Protein AF-A0A6C0B2X8-F1 (afdb_monomer_lite)

Foldseek 3Di:
DDDDDPVRVVVVVVVVVVVVVVVVVVVVVVVVVVVVVVVVVVVFVVVQVVCPDPVNVPDQWDADPPQRKIKGKDAAQRDFDDDPDDLVVQLVVLCVVVNNPRSVVVSVVCCVVVRVVRRGRGMGIDIGGDPPD

pLDDT: mean 91.75, std 9.44, range [36.69, 98.31]

Sequence (133 aa):
MAQPNHEDVTHLREEVMAYTAVDNRLRALNTEVYRLRDERSAVADRIIQIVRQPGFASISELSVSHDGSKIRIKKPQTWNACWSLSKSKLREYLQQHLGLQAGNMCFAYIDNTHSATLRKDTFDIERICGEQE

Organism: NCBI:txid1070528

Radius of gyration: 24.65 Å; chains: 1; bounding box: 50×53×60 Å

Structure (mmCIF, N/CA/C/O backbone):
data_AF-A0A6C0B2X8-F1
#
_entry.id   AF-A0A6C0B2X8-F1
#
loop_
_atom_site.group_PDB
_atom_site.id
_atom_site.type_symbol
_atom_site.label_atom_id
_atom_site.label_alt_id
_atom_site.label_comp_id
_atom_site.label_asym_id
_atom_site.label_entity_id
_atom_site.label_seq_id
_atom_site.pdbx_PDB_ins_code
_atom_site.Cartn_x
_atom_site.Cartn_y
_atom_site.Cartn_z
_atom_site.occupancy
_atom_site.B_iso_or_equiv
_atom_site.auth_seq_id
_atom_site.auth_comp_id
_atom_site.auth_asym_id
_atom_site.auth_atom_id
_atom_site.pdbx_PDB_model_num
ATOM 1 N N . MET A 1 1 ? 31.072 -16.300 -34.191 1.00 54.47 1 MET A N 1
ATOM 2 C CA . MET A 1 1 ? 30.159 -15.223 -33.753 1.00 54.47 1 MET A CA 1
ATOM 3 C C . MET A 1 1 ? 30.646 -13.943 -34.407 1.00 54.47 1 MET A C 1
ATOM 5 O O . MET A 1 1 ? 31.839 -13.681 -34.312 1.00 54.47 1 MET A O 1
ATOM 9 N N . ALA A 1 2 ? 29.797 -13.235 -35.153 1.00 69.62 2 ALA A N 1
ATOM 10 C CA . ALA A 1 2 ? 30.194 -11.981 -35.796 1.00 69.62 2 ALA A CA 1
ATOM 11 C C . ALA A 1 2 ? 30.458 -10.916 -34.720 1.00 69.62 2 ALA A C 1
ATOM 13 O O . ALA A 1 2 ? 29.693 -10.819 -33.762 1.00 69.62 2 ALA A O 1
ATOM 14 N N . GLN A 1 3 ? 31.558 -10.171 -34.845 1.00 75.44 3 GLN A N 1
ATOM 15 C CA . GLN A 1 3 ? 31.820 -9.030 -33.968 1.00 75.44 3 GLN A CA 1
ATOM 16 C C . GLN A 1 3 ? 30.886 -7.874 -34.362 1.00 75.44 3 GLN A C 1
ATOM 18 O O . GLN A 1 3 ? 30.693 -7.660 -35.561 1.00 75.44 3 GLN A O 1
ATOM 23 N N . PRO A 1 4 ? 30.298 -7.155 -33.388 1.00 79.38 4 PRO A N 1
ATOM 24 C CA . PRO A 1 4 ? 29.449 -6.004 -33.673 1.00 79.38 4 PRO A CA 1
ATOM 25 C C . PRO A 1 4 ? 30.255 -4.924 -34.397 1.00 79.38 4 PRO A C 1
ATOM 27 O O . PRO A 1 4 ? 31.442 -4.727 -34.110 1.00 79.38 4 PRO A O 1
ATOM 30 N N . ASN A 1 5 ? 29.623 -4.250 -35.356 1.00 88.06 5 ASN A N 1
ATOM 31 C CA . ASN A 1 5 ? 30.284 -3.192 -36.109 1.00 88.06 5 ASN A CA 1
ATOM 32 C C . ASN A 1 5 ? 30.426 -1.921 -35.231 1.00 88.06 5 ASN A C 1
ATOM 34 O O . ASN A 1 5 ? 29.865 -1.818 -34.139 1.00 88.06 5 ASN A O 1
ATOM 38 N N . HIS A 1 6 ? 31.216 -0.942 -35.680 1.00 87.44 6 HIS A N 1
ATOM 39 C CA . HIS A 1 6 ? 31.478 0.279 -34.903 1.00 87.44 6 HIS A CA 1
ATOM 40 C C . HIS A 1 6 ? 30.208 1.117 -34.639 1.00 87.44 6 HIS A C 1
ATOM 42 O O . HIS A 1 6 ? 30.100 1.785 -33.607 1.00 87.44 6 HIS A O 1
ATOM 48 N N . GLU A 1 7 ? 29.252 1.083 -35.563 1.00 88.81 7 GLU A N 1
ATOM 49 C CA . GLU A 1 7 ? 27.982 1.805 -35.475 1.00 88.81 7 GLU A CA 1
ATOM 50 C C . GLU A 1 7 ? 27.082 1.192 -34.393 1.00 88.81 7 GLU A C 1
ATOM 52 O O . GLU A 1 7 ? 26.619 1.914 -33.512 1.00 88.81 7 GLU A O 1
ATOM 57 N N . ASP A 1 8 ? 26.978 -0.141 -34.348 1.00 90.56 8 ASP A N 1
ATOM 58 C CA . ASP A 1 8 ? 26.255 -0.897 -33.318 1.00 90.56 8 ASP A CA 1
ATOM 59 C C . ASP A 1 8 ? 26.783 -0.569 -31.913 1.00 90.56 8 ASP A C 1
ATOM 61 O O . ASP A 1 8 ? 26.021 -0.368 -30.966 1.00 90.56 8 ASP A O 1
ATOM 65 N N . VAL A 1 9 ? 28.111 -0.484 -31.768 1.00 91.75 9 VAL A N 1
ATOM 66 C CA . VAL A 1 9 ? 28.760 -0.146 -30.492 1.00 91.75 9 VAL A CA 1
ATOM 67 C C . VAL A 1 9 ? 28.505 1.312 -30.104 1.00 91.75 9 VAL A C 1
ATOM 69 O O . VAL A 1 9 ? 28.402 1.619 -28.916 1.00 91.75 9 VAL A O 1
ATOM 72 N N . THR A 1 10 ? 28.405 2.216 -31.077 1.00 93.75 10 TH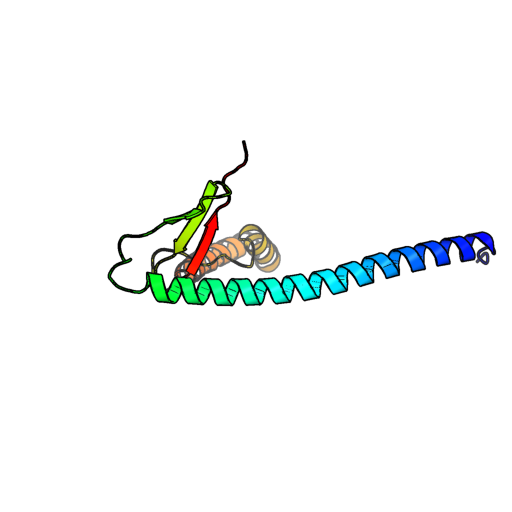R A N 1
ATOM 73 C CA . THR A 1 10 ? 28.107 3.633 -30.825 1.00 93.75 10 THR A CA 1
ATOM 74 C C . THR A 1 10 ? 26.661 3.807 -30.377 1.00 93.75 10 THR A C 1
ATOM 76 O O . THR A 1 10 ? 26.425 4.381 -29.316 1.00 93.75 10 THR A O 1
ATOM 79 N N . HIS A 1 11 ? 25.717 3.207 -31.100 1.00 94.69 11 HIS A N 1
ATOM 80 C CA . HIS A 1 11 ? 24.300 3.231 -30.751 1.00 94.69 11 HIS A CA 1
ATOM 81 C C . HIS A 1 11 ? 24.040 2.612 -29.368 1.00 94.69 11 HIS A C 1
ATOM 83 O O . HIS A 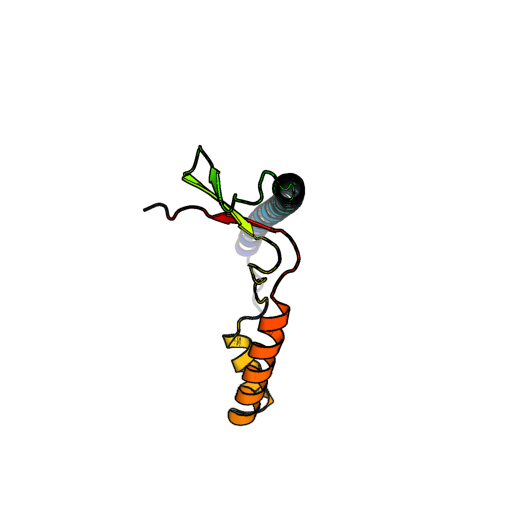1 11 ? 23.341 3.186 -28.536 1.00 94.69 11 HIS A O 1
ATOM 89 N N . LEU A 1 12 ? 24.688 1.482 -29.054 1.00 95.06 12 LEU A N 1
ATOM 90 C CA . LEU A 1 12 ? 24.596 0.879 -27.723 1.00 95.06 12 LEU A CA 1
ATOM 91 C C . LEU A 1 12 ? 25.078 1.831 -26.617 1.00 95.06 12 LEU A C 1
ATOM 93 O O . LEU A 1 12 ? 24.487 1.867 -25.540 1.00 95.06 12 LEU A O 1
ATOM 97 N N . ARG A 1 13 ? 26.147 2.601 -26.850 1.00 95.94 13 ARG A N 1
ATOM 98 C CA . ARG A 1 13 ? 26.646 3.570 -25.859 1.00 95.94 13 ARG A CA 1
ATOM 99 C C . ARG A 1 13 ? 25.646 4.696 -25.616 1.00 95.94 13 ARG A C 1
ATOM 101 O O . ARG A 1 13 ? 25.462 5.071 -24.461 1.00 95.94 13 ARG A O 1
ATOM 108 N N . GLU A 1 14 ? 25.002 5.201 -26.662 1.00 97.06 14 GLU A N 1
ATOM 109 C CA . GLU A 1 14 ? 23.968 6.237 -26.550 1.00 97.06 14 GLU A CA 1
ATOM 110 C C . GLU A 1 14 ? 22.775 5.743 -25.723 1.00 97.06 14 GLU A C 1
ATOM 112 O O . GLU A 1 14 ? 22.378 6.400 -24.757 1.00 97.06 14 GLU A O 1
ATOM 117 N N . GLU A 1 15 ? 22.283 4.535 -26.005 1.00 97.81 15 GLU A N 1
ATOM 118 C CA . GLU A 1 15 ? 21.195 3.911 -25.241 1.00 97.81 15 GLU A CA 1
ATOM 119 C C . GLU A 1 15 ? 21.587 3.634 -23.781 1.00 97.81 15 GLU A C 1
ATOM 121 O O . GLU A 1 15 ? 20.811 3.891 -22.859 1.00 97.81 15 GLU A O 1
ATOM 126 N N . VAL A 1 16 ? 22.820 3.184 -23.525 1.00 98.00 16 VAL A N 1
ATOM 127 C CA . VAL A 1 16 ? 23.334 3.008 -22.154 1.00 98.00 16 VAL A CA 1
ATOM 128 C C . VAL A 1 16 ? 23.393 4.345 -21.407 1.00 98.00 16 VAL A C 1
ATOM 130 O O . VAL A 1 16 ? 23.063 4.400 -20.217 1.00 98.00 16 VAL A O 1
ATOM 133 N N . MET A 1 17 ? 23.776 5.435 -22.078 1.00 97.75 17 MET A N 1
ATOM 134 C CA . MET A 1 17 ? 23.768 6.774 -21.482 1.00 97.75 17 MET A CA 1
ATOM 135 C C . MET A 1 17 ? 22.344 7.242 -21.167 1.00 97.75 17 MET A C 1
ATOM 137 O O . MET A 1 17 ? 22.098 7.719 -20.055 1.00 97.75 17 MET A O 1
ATOM 141 N N . ALA A 1 18 ? 21.401 7.059 -22.094 1.00 97.94 18 ALA A N 1
ATOM 142 C CA . ALA A 1 18 ? 19.994 7.398 -21.891 1.00 97.94 18 ALA A CA 1
ATOM 143 C C . ALA A 1 18 ? 19.380 6.597 -20.731 1.00 97.94 18 ALA A C 1
ATOM 145 O O . ALA A 1 18 ? 18.777 7.178 -19.823 1.00 97.94 18 ALA A O 1
ATOM 146 N N . TYR A 1 19 ? 19.614 5.282 -20.700 1.00 98.31 19 TYR A N 1
ATOM 147 C CA . TYR A 1 19 ? 19.198 4.402 -19.609 1.00 98.31 19 TYR A CA 1
ATOM 148 C C . TYR A 1 19 ? 19.743 4.886 -18.263 1.00 98.31 19 TYR A C 1
ATOM 150 O O . TYR A 1 19 ? 18.993 5.037 -17.298 1.00 98.31 19 TYR A O 1
ATOM 158 N N . THR A 1 20 ? 21.043 5.186 -18.200 1.00 98.25 20 THR A N 1
ATOM 159 C CA . THR A 1 20 ? 21.698 5.635 -16.964 1.00 98.25 20 THR A CA 1
ATOM 160 C C . THR A 1 20 ? 21.112 6.959 -16.471 1.00 98.25 20 THR A C 1
ATOM 162 O O . THR A 1 20 ? 20.905 7.138 -15.269 1.00 98.25 20 THR A O 1
ATOM 165 N N . ALA A 1 21 ? 20.795 7.887 -17.377 1.00 98.19 21 ALA A N 1
ATOM 166 C CA . ALA A 1 21 ? 20.155 9.149 -17.019 1.00 98.19 21 ALA A CA 1
ATOM 167 C C . ALA A 1 21 ? 18.753 8.937 -16.417 1.00 98.19 21 ALA A C 1
ATOM 169 O O . ALA A 1 21 ? 18.421 9.546 -15.394 1.00 98.19 21 ALA A O 1
ATOM 170 N N . VAL A 1 22 ? 17.948 8.048 -17.010 1.00 98.25 22 VAL A N 1
ATOM 171 C CA . VAL A 1 22 ? 16.617 7.694 -16.493 1.00 98.25 22 VAL A CA 1
ATOM 172 C C . VAL A 1 22 ? 16.718 6.996 -15.136 1.00 98.25 22 VAL A C 1
ATOM 174 O O . VAL A 1 22 ? 16.010 7.383 -14.206 1.00 98.25 22 VAL A O 1
ATOM 177 N N . ASP A 1 23 ? 17.621 6.026 -14.983 1.00 98.19 23 ASP A N 1
ATOM 178 C CA . ASP A 1 23 ? 17.816 5.298 -13.724 1.00 98.19 23 ASP A CA 1
ATOM 179 C C . ASP A 1 23 ? 18.254 6.236 -12.588 1.00 98.19 23 ASP A C 1
ATOM 181 O O . ASP A 1 23 ? 17.693 6.206 -11.492 1.00 98.19 23 ASP A O 1
ATOM 185 N N . ASN A 1 24 ? 19.175 7.164 -12.859 1.00 98.25 24 ASN A N 1
ATOM 186 C CA . ASN A 1 24 ? 19.576 8.179 -11.883 1.00 98.25 24 ASN A CA 1
ATOM 187 C C . ASN A 1 24 ? 18.400 9.071 -11.459 1.00 98.25 24 ASN A C 1
ATOM 189 O O . ASN A 1 24 ? 18.237 9.354 -10.268 1.00 98.25 24 ASN A O 1
ATOM 193 N N . ARG A 1 25 ? 17.544 9.479 -12.405 1.00 98.06 25 ARG A N 1
ATOM 194 C CA . ARG A 1 25 ? 16.333 10.254 -12.095 1.00 98.06 25 ARG A CA 1
ATOM 195 C C . ARG A 1 25 ? 15.352 9.448 -11.246 1.00 98.06 25 ARG A C 1
ATOM 197 O O . ARG A 1 25 ? 14.790 9.998 -10.301 1.00 98.06 25 ARG A O 1
ATOM 204 N N . LEU A 1 26 ? 15.169 8.160 -11.540 1.00 98.00 26 LEU A N 1
ATOM 205 C CA . LEU A 1 26 ? 14.334 7.268 -10.733 1.00 98.00 26 LEU A CA 1
ATOM 206 C C . LEU A 1 26 ? 14.876 7.123 -9.312 1.00 98.00 26 LEU A C 1
ATOM 208 O O . LEU A 1 26 ? 14.107 7.226 -8.360 1.00 98.00 26 LEU A O 1
ATOM 212 N N . ARG A 1 27 ? 16.190 6.945 -9.143 1.00 97.38 27 ARG A N 1
ATOM 213 C CA . ARG A 1 27 ? 16.818 6.879 -7.815 1.00 97.38 27 ARG A CA 1
ATOM 214 C C . ARG A 1 27 ? 16.596 8.163 -7.021 1.00 97.38 27 ARG A C 1
ATOM 216 O O . ARG A 1 27 ? 16.186 8.087 -5.867 1.00 97.38 27 ARG A O 1
ATOM 223 N N . ALA A 1 28 ? 16.800 9.325 -7.642 1.00 97.88 28 ALA A N 1
ATOM 224 C CA . ALA A 1 28 ? 16.569 10.616 -6.997 1.00 97.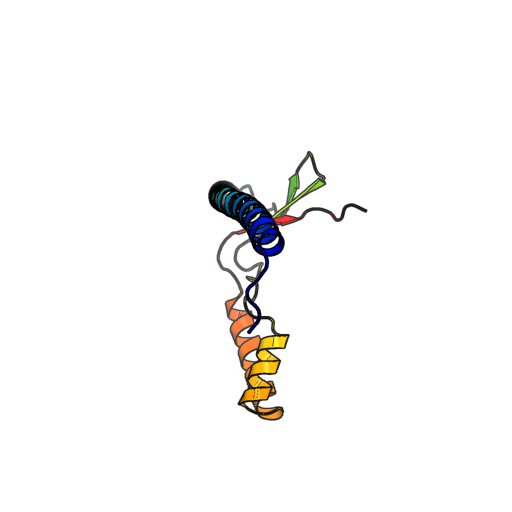88 28 ALA A CA 1
ATOM 225 C C . ALA A 1 28 ? 15.098 10.804 -6.588 1.00 97.88 28 ALA A C 1
ATOM 227 O O . ALA A 1 28 ? 14.815 11.172 -5.448 1.00 97.88 28 ALA A O 1
ATOM 228 N N . LEU A 1 29 ? 14.157 10.489 -7.486 1.00 98.06 29 LEU A N 1
ATOM 229 C CA . LEU A 1 29 ? 12.724 10.543 -7.190 1.00 98.06 29 LEU A CA 1
ATOM 230 C C . LEU A 1 29 ? 12.332 9.569 -6.080 1.00 98.06 29 LEU A C 1
ATOM 232 O O . LEU A 1 29 ? 11.537 9.927 -5.221 1.00 98.06 29 LEU A O 1
ATOM 236 N N . ASN A 1 30 ? 12.896 8.363 -6.057 1.00 97.25 30 ASN A N 1
ATOM 237 C CA . ASN A 1 30 ? 12.620 7.394 -5.001 1.00 97.25 30 ASN A CA 1
ATOM 238 C C . ASN A 1 30 ? 13.073 7.910 -3.635 1.00 97.25 30 ASN A C 1
ATOM 240 O O . ASN A 1 30 ? 12.307 7.807 -2.679 1.00 97.25 30 ASN A O 1
ATOM 244 N N . THR A 1 31 ? 14.263 8.510 -3.541 1.00 97.44 31 THR A N 1
ATOM 245 C CA . THR A 1 31 ? 14.725 9.168 -2.309 1.00 97.44 31 THR A CA 1
ATOM 246 C C . THR A 1 31 ? 13.723 10.220 -1.840 1.00 97.44 31 THR A C 1
ATOM 248 O O . THR A 1 31 ? 13.333 10.223 -0.673 1.00 97.44 31 THR A O 1
ATOM 251 N N . GLU A 1 32 ? 13.244 11.064 -2.755 1.00 97.75 32 GLU A N 1
ATOM 252 C CA . GLU A 1 32 ? 12.253 12.090 -2.429 1.00 97.75 32 GLU A CA 1
ATOM 253 C C . GLU A 1 32 ? 10.900 11.490 -2.018 1.00 97.75 32 GLU A C 1
ATOM 255 O O . GLU A 1 32 ? 10.285 11.935 -1.054 1.00 97.75 32 GLU A O 1
ATOM 260 N N . VAL A 1 33 ? 10.453 10.422 -2.680 1.00 97.69 33 VAL A N 1
ATOM 261 C CA . VAL A 1 33 ? 9.234 9.693 -2.308 1.00 97.69 33 VAL A CA 1
ATOM 262 C C . VAL A 1 33 ? 9.342 9.121 -0.895 1.00 97.69 33 VAL A C 1
ATOM 264 O O . VAL A 1 33 ? 8.366 9.188 -0.150 1.00 97.69 33 VAL A O 1
ATOM 267 N N . TYR A 1 34 ? 10.492 8.566 -0.500 1.00 95.25 34 TYR A N 1
ATOM 268 C CA . TYR A 1 34 ? 10.690 8.082 0.870 1.00 95.25 34 TYR A CA 1
ATOM 269 C C . TYR A 1 34 ? 10.652 9.226 1.883 1.00 95.25 34 TYR A C 1
ATOM 271 O O . TYR A 1 34 ? 9.909 9.137 2.858 1.00 95.25 34 TYR A O 1
ATOM 279 N N . ARG A 1 35 ? 11.330 10.341 1.594 1.00 97.75 35 ARG A N 1
ATOM 280 C CA . ARG A 1 35 ? 11.276 11.552 2.423 1.00 97.75 35 ARG A CA 1
ATOM 281 C C . ARG A 1 35 ? 9.835 12.044 2.615 1.00 97.75 35 ARG A C 1
ATOM 283 O O . ARG A 1 35 ? 9.393 12.261 3.740 1.00 97.75 35 ARG A O 1
ATOM 290 N N . LEU A 1 36 ? 9.067 12.146 1.529 1.00 97.75 36 LEU A N 1
ATOM 291 C CA . LEU A 1 36 ? 7.659 12.555 1.560 1.00 97.75 36 LEU A CA 1
ATOM 292 C C . LEU A 1 36 ? 6.761 11.543 2.288 1.00 97.75 36 LEU A C 1
ATOM 294 O O . LEU A 1 36 ? 5.777 11.934 2.917 1.00 97.75 36 LEU A O 1
ATOM 298 N N . ARG A 1 37 ? 7.068 10.240 2.223 1.00 96.62 37 ARG A N 1
ATOM 299 C CA . ARG A 1 37 ? 6.349 9.208 2.991 1.00 96.62 37 ARG A CA 1
ATOM 300 C C . ARG A 1 37 ? 6.542 9.402 4.491 1.00 96.62 37 ARG A C 1
ATOM 302 O O . ARG A 1 37 ? 5.548 9.312 5.215 1.00 96.62 37 ARG A O 1
ATOM 309 N N . ASP A 1 38 ? 7.757 9.715 4.925 1.00 97.00 38 ASP A N 1
ATOM 310 C CA . ASP A 1 38 ? 8.067 9.980 6.332 1.00 97.00 38 ASP A CA 1
ATOM 311 C C . ASP A 1 38 ? 7.382 11.263 6.813 1.00 97.00 38 ASP A C 1
ATOM 313 O O . ASP A 1 38 ? 6.708 11.260 7.844 1.00 97.00 38 ASP A O 1
ATOM 317 N N . GLU A 1 39 ? 7.452 12.341 6.025 1.00 97.44 39 GLU A N 1
ATOM 318 C CA . GLU A 1 39 ? 6.740 13.589 6.328 1.00 97.44 39 GLU A CA 1
ATOM 319 C C . GLU A 1 39 ? 5.232 13.374 6.442 1.00 97.44 39 GLU A C 1
ATOM 321 O O . GLU A 1 39 ? 4.601 13.828 7.402 1.00 97.44 39 GLU A O 1
ATOM 326 N N . ARG A 1 40 ? 4.646 12.637 5.492 1.00 96.44 40 ARG A N 1
ATOM 327 C CA . ARG A 1 40 ? 3.228 12.275 5.518 1.00 96.44 40 ARG A CA 1
ATOM 328 C C . ARG A 1 40 ? 2.885 11.465 6.768 1.00 96.44 40 ARG A C 1
ATOM 330 O O . ARG A 1 40 ? 1.851 11.735 7.373 1.00 96.44 40 ARG A O 1
ATOM 337 N N . SER A 1 41 ? 3.730 10.509 7.165 1.00 95.06 41 SER A N 1
ATOM 338 C CA . SER A 1 41 ? 3.534 9.723 8.391 1.00 95.06 41 SER A CA 1
ATOM 339 C C . SER A 1 41 ? 3.555 10.617 9.629 1.00 95.06 41 SER A C 1
ATOM 341 O O . SER A 1 41 ? 2.635 10.570 10.440 1.00 95.06 41 SER A O 1
ATOM 343 N N . ALA A 1 42 ? 4.533 11.518 9.730 1.00 96.31 42 ALA A N 1
ATOM 344 C CA . ALA A 1 42 ? 4.634 12.446 10.851 1.00 96.31 42 ALA A CA 1
ATOM 345 C C . ALA A 1 42 ? 3.428 13.402 10.932 1.00 96.31 42 ALA A C 1
ATOM 347 O O . ALA A 1 42 ? 2.975 13.747 12.024 1.00 96.31 42 ALA A O 1
ATOM 348 N N . VAL A 1 43 ? 2.897 13.859 9.790 1.00 96.56 43 VAL A N 1
ATOM 349 C CA . VAL A 1 43 ? 1.653 14.651 9.742 1.00 96.56 43 VAL A CA 1
ATOM 350 C C . VAL A 1 43 ? 0.461 13.812 10.206 1.00 96.56 43 VAL A C 1
ATOM 352 O O . VAL A 1 43 ? -0.343 14.299 11.003 1.00 96.56 43 VAL A O 1
ATOM 355 N N . ALA A 1 44 ? 0.356 12.564 9.744 1.00 95.44 44 ALA A N 1
ATOM 356 C CA . ALA A 1 44 ? -0.710 11.652 10.143 1.00 95.44 44 ALA A CA 1
ATOM 357 C C . ALA A 1 44 ? -0.711 11.403 11.657 1.00 95.44 44 ALA A C 1
ATOM 359 O O . ALA A 1 44 ? -1.764 11.511 12.284 1.00 95.44 44 ALA A O 1
ATOM 360 N N . ASP A 1 45 ? 0.459 11.197 12.264 1.00 96.06 45 ASP A N 1
ATOM 361 C CA . ASP A 1 45 ? 0.596 11.031 13.713 1.00 96.06 45 ASP A CA 1
ATOM 362 C C . ASP A 1 45 ? 0.089 12.255 14.482 1.00 96.06 45 ASP A C 1
ATOM 364 O O . ASP A 1 45 ? -0.639 12.118 15.467 1.00 96.06 45 ASP A O 1
ATOM 368 N N . ARG A 1 46 ? 0.404 13.470 14.011 1.00 96.81 46 ARG A N 1
ATOM 369 C CA . ARG A 1 46 ? -0.106 14.708 14.627 1.00 96.81 46 ARG A CA 1
ATOM 370 C C . ARG A 1 46 ? -1.628 14.804 14.548 1.00 96.81 46 ARG A C 1
ATOM 372 O O . ARG A 1 46 ? -2.258 15.167 15.539 1.00 96.81 46 ARG A O 1
ATOM 379 N N . ILE A 1 47 ? -2.226 14.448 13.410 1.00 95.25 47 ILE A N 1
ATOM 380 C CA . ILE A 1 47 ? -3.689 14.402 13.258 1.00 95.25 47 ILE A CA 1
ATOM 381 C C . ILE A 1 47 ? -4.283 13.371 14.222 1.00 95.25 47 ILE A C 1
ATOM 383 O O . ILE A 1 47 ? -5.239 13.679 14.933 1.00 95.25 47 ILE A O 1
ATOM 387 N N . ILE A 1 48 ? -3.689 12.176 14.300 1.00 94.75 48 ILE A N 1
ATOM 388 C CA . ILE A 1 48 ? -4.118 11.100 15.200 1.00 94.75 48 ILE A CA 1
ATOM 389 C C . ILE A 1 48 ? -4.115 11.565 16.664 1.00 94.75 48 ILE A C 1
ATOM 391 O O . ILE A 1 48 ? -5.069 11.288 17.390 1.00 94.75 48 ILE A O 1
ATOM 395 N N . GLN A 1 49 ? -3.092 12.305 17.103 1.00 95.25 49 GLN A N 1
ATOM 396 C CA . GLN A 1 49 ? -3.043 12.846 18.469 1.00 95.25 49 GLN A CA 1
ATOM 397 C C . GLN A 1 49 ? -4.190 13.819 18.770 1.00 95.25 49 GLN A C 1
ATOM 399 O O . GLN A 1 49 ? -4.714 13.824 19.883 1.00 95.25 49 GLN A O 1
ATOM 404 N N . ILE A 1 50 ? -4.615 14.611 17.784 1.00 95.25 50 ILE A N 1
ATOM 405 C CA . ILE A 1 50 ? -5.742 15.539 17.934 1.00 95.25 50 ILE A CA 1
ATOM 406 C C . ILE A 1 50 ? -7.059 14.762 18.017 1.00 95.25 50 ILE A C 1
ATOM 408 O O . ILE A 1 50 ? -7.813 14.927 18.974 1.00 95.25 50 ILE A O 1
ATOM 412 N N . VAL A 1 51 ? -7.328 13.866 17.061 1.00 94.50 51 VAL A N 1
ATOM 413 C CA . VAL A 1 51 ? -8.628 13.167 16.961 1.00 94.50 51 VAL A CA 1
ATOM 414 C C . VAL A 1 51 ? -8.868 12.143 18.076 1.00 94.50 51 VAL A C 1
ATOM 416 O O . VAL A 1 51 ? -9.994 11.686 18.259 1.00 94.50 51 VAL A O 1
ATOM 419 N N . ARG A 1 52 ? -7.829 11.794 18.846 1.00 93.19 52 ARG A N 1
ATOM 420 C CA . ARG A 1 52 ? -7.942 10.998 20.079 1.00 93.19 52 ARG A CA 1
ATOM 421 C C . ARG A 1 52 ? -8.626 11.745 21.220 1.00 93.19 52 ARG A C 1
ATOM 423 O O . ARG A 1 52 ? -9.115 11.100 22.146 1.00 93.19 52 ARG A O 1
ATOM 430 N N . GLN A 1 53 ? -8.631 13.077 21.201 1.00 94.62 53 GLN A N 1
ATOM 431 C CA . GLN A 1 53 ? -9.229 13.848 22.286 1.00 94.62 53 GLN A CA 1
ATOM 432 C C . GLN A 1 53 ? -10.759 13.658 22.289 1.00 94.62 53 GLN A C 1
ATOM 434 O O . GLN A 1 53 ? -11.370 13.634 21.216 1.00 94.62 53 GLN A O 1
ATOM 439 N N . PRO A 1 54 ? -11.413 13.585 23.466 1.00 92.50 54 PRO A N 1
ATOM 440 C CA . PRO A 1 54 ? -12.851 13.309 23.562 1.00 92.50 54 PRO A CA 1
ATOM 441 C C . PRO A 1 54 ? -13.739 14.272 22.764 1.00 92.50 54 PRO A C 1
ATOM 443 O O . PRO A 1 54 ? -14.777 13.865 22.247 1.00 92.50 54 PRO A O 1
ATOM 446 N N . GLY A 1 55 ? -13.314 15.531 22.604 1.00 94.00 55 GLY A N 1
ATOM 447 C CA . GLY A 1 55 ? -14.043 16.539 21.827 1.00 94.00 55 GLY A CA 1
ATOM 448 C C . GLY A 1 55 ? -14.193 16.208 20.337 1.00 94.00 55 GLY A C 1
ATOM 449 O O . GLY A 1 55 ? -15.106 16.716 19.695 1.00 94.00 55 GLY A O 1
ATOM 450 N N . PHE A 1 56 ? -13.354 15.322 19.794 1.00 93.31 56 PHE A N 1
ATOM 451 C CA . PHE A 1 56 ? -13.411 14.888 18.396 1.00 93.31 56 PHE A CA 1
ATOM 452 C C . PHE A 1 56 ? -14.027 13.491 18.227 1.00 93.31 56 PHE A C 1
ATOM 454 O O . PHE A 1 56 ? -14.036 12.949 17.122 1.00 93.31 56 PHE A O 1
ATOM 461 N N . ALA A 1 57 ? -14.587 12.902 19.293 1.00 89.62 57 ALA A N 1
ATOM 462 C CA . ALA A 1 57 ? -15.109 11.536 19.277 1.00 89.62 57 ALA A CA 1
ATOM 463 C C . ALA A 1 57 ? -16.237 11.311 18.255 1.00 89.62 57 ALA A C 1
ATOM 465 O O . ALA A 1 57 ? -16.399 10.191 17.769 1.00 89.62 57 ALA A O 1
ATOM 466 N N . SER A 1 58 ? -17.000 12.346 17.894 1.00 92.00 58 SER A N 1
ATOM 467 C CA . SER A 1 58 ? -18.063 12.271 16.882 1.00 92.00 58 SER A CA 1
ATOM 468 C C . SER A 1 58 ? -17.554 12.396 15.443 1.00 92.00 58 SER A C 1
ATOM 470 O O . SER A 1 58 ? -18.253 11.980 14.521 1.00 92.00 58 SER A O 1
ATOM 472 N N . ILE A 1 59 ? -16.335 12.896 15.223 1.00 92.62 59 ILE A N 1
ATOM 473 C CA . ILE A 1 59 ? -15.801 13.108 13.874 1.00 92.62 59 ILE A CA 1
ATOM 474 C C . ILE A 1 59 ? -15.351 11.770 13.280 1.00 92.62 59 ILE A C 1
ATOM 476 O O . ILE A 1 59 ? -14.672 10.971 13.930 1.00 92.62 59 ILE A O 1
ATOM 480 N N . SER A 1 60 ? -15.7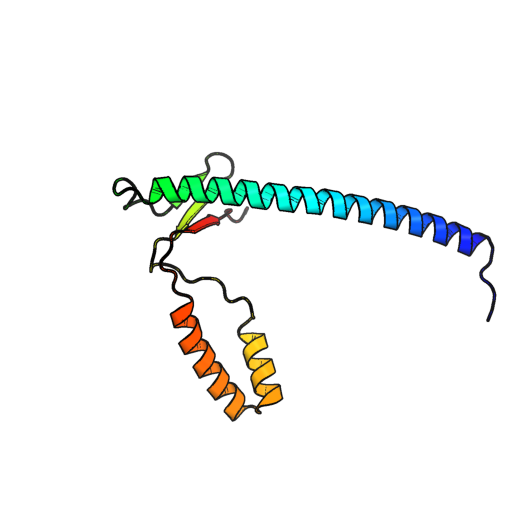59 11.508 12.042 1.00 91.38 60 SER A N 1
ATOM 481 C CA . SER A 1 60 ? -15.367 10.332 11.253 1.00 91.38 60 SER A CA 1
ATOM 482 C C . SER A 1 60 ? -14.673 10.708 9.945 1.00 91.38 60 SER A C 1
ATOM 484 O O . SER A 1 60 ? -13.841 9.942 9.463 1.00 91.38 60 SER A O 1
ATOM 486 N N . GLU A 1 61 ? -14.976 11.880 9.385 1.00 93.69 61 GLU A N 1
ATOM 487 C CA . GLU A 1 61 ? -14.403 12.378 8.135 1.00 93.69 61 GLU A CA 1
ATOM 488 C C . GLU A 1 61 ? -14.173 13.894 8.210 1.00 93.69 61 GLU A C 1
ATOM 490 O O . GLU A 1 61 ? -14.921 14.616 8.870 1.00 93.69 61 GLU A O 1
ATOM 495 N N . LEU A 1 62 ? -13.139 14.372 7.518 1.00 92.50 62 LEU A N 1
ATOM 496 C CA . LEU A 1 62 ? -12.812 15.789 7.359 1.00 92.50 62 LEU A CA 1
ATOM 497 C C . LEU A 1 62 ? -12.646 16.100 5.871 1.00 92.50 62 LEU A C 1
ATOM 499 O O . LEU A 1 62 ? -11.823 15.477 5.202 1.00 92.50 62 LEU A O 1
ATOM 503 N N . SER A 1 63 ? -13.409 17.056 5.346 1.00 89.94 63 SER A N 1
ATOM 504 C CA . SER A 1 63 ? -13.277 17.485 3.950 1.00 89.94 63 SER A CA 1
ATOM 505 C C . SER A 1 63 ? -12.015 18.319 3.743 1.00 89.94 63 SER A C 1
ATOM 507 O O . SER A 1 63 ? -11.687 19.188 4.552 1.00 89.94 63 SER A O 1
ATOM 509 N N . VAL A 1 64 ? -11.333 18.086 2.627 1.00 88.62 64 VAL A N 1
ATOM 510 C CA . VAL A 1 64 ? -10.206 18.887 2.159 1.00 88.62 64 VAL A CA 1
ATOM 511 C C . VAL A 1 64 ? -10.750 19.935 1.194 1.00 88.62 64 VAL A C 1
ATOM 513 O O . VAL A 1 64 ? -11.336 19.619 0.162 1.00 88.62 64 VAL A O 1
ATOM 516 N N . SER A 1 65 ? -10.592 21.207 1.554 1.00 80.81 65 SER A N 1
ATOM 517 C CA . SER A 1 65 ? -11.286 22.323 0.899 1.00 80.81 65 SER A CA 1
ATOM 518 C C . SER A 1 65 ? -10.904 22.555 -0.564 1.00 80.81 65 SER A C 1
ATOM 520 O O . SER A 1 65 ? -11.699 23.124 -1.302 1.00 80.81 65 SER A O 1
ATOM 522 N N . HIS A 1 66 ? -9.700 22.161 -0.980 1.00 83.62 66 HIS A N 1
ATOM 523 C CA . HIS A 1 66 ? -9.129 22.576 -2.264 1.00 83.62 66 HIS A CA 1
ATOM 524 C C . HIS A 1 66 ? -9.245 21.540 -3.386 1.00 83.62 66 HIS A C 1
ATOM 526 O O . HIS A 1 66 ? -9.086 21.908 -4.544 1.00 83.62 66 HIS A O 1
ATOM 532 N N . ASP A 1 67 ? -9.497 20.268 -3.078 1.00 85.06 67 ASP A N 1
ATOM 533 C CA . ASP A 1 67 ? -9.519 19.202 -4.091 1.00 85.06 67 ASP A CA 1
ATOM 534 C C . ASP A 1 67 ? -10.702 18.236 -3.954 1.00 85.06 67 ASP A C 1
ATOM 536 O O . ASP A 1 67 ? -10.736 17.201 -4.615 1.00 85.06 67 ASP A O 1
ATOM 540 N N . GLY A 1 68 ? -11.657 18.539 -3.070 1.00 82.44 68 GLY A N 1
ATOM 541 C CA . GLY A 1 68 ? -12.833 17.699 -2.839 1.00 82.44 68 GLY A CA 1
ATOM 542 C C . GLY A 1 68 ? -12.530 16.347 -2.184 1.00 82.44 68 GLY A C 1
ATOM 543 O O . GLY A 1 68 ? -13.452 15.560 -1.967 1.00 82.44 68 GLY A O 1
ATOM 544 N N . SER A 1 69 ? -11.269 16.061 -1.838 1.00 91.19 69 SER A N 1
ATOM 545 C CA . SER A 1 69 ? -10.906 14.839 -1.124 1.00 91.19 69 SER A CA 1
ATOM 546 C C . SER A 1 69 ? -11.352 14.896 0.338 1.00 91.19 69 SER A C 1
ATOM 548 O O . SER A 1 69 ? -11.702 15.947 0.881 1.00 91.19 69 SER A O 1
ATOM 550 N N . LYS A 1 70 ? -11.354 13.743 1.003 1.00 94.19 70 LYS A N 1
ATOM 551 C CA . LYS A 1 70 ? -11.676 13.628 2.427 1.00 94.19 70 LYS A CA 1
ATOM 552 C C . LYS A 1 70 ? -10.584 12.879 3.167 1.00 94.19 70 LYS A C 1
ATOM 554 O O . LYS A 1 70 ? -9.982 11.958 2.625 1.00 94.19 70 LYS A O 1
ATOM 559 N N . ILE A 1 71 ? -10.369 13.229 4.427 1.00 94.25 71 ILE A N 1
ATOM 560 C CA . ILE A 1 71 ? -9.592 12.433 5.374 1.00 94.25 71 ILE A CA 1
ATOM 561 C C . ILE A 1 71 ? -10.570 11.642 6.231 1.00 94.25 71 ILE A C 1
ATOM 563 O O . ILE A 1 71 ? -11.311 12.216 7.027 1.00 94.25 71 ILE A O 1
ATOM 567 N N . ARG A 1 72 ? -10.572 10.321 6.072 1.00 94.88 72 ARG A N 1
ATOM 568 C CA . ARG A 1 72 ? -11.325 9.396 6.916 1.00 94.88 72 ARG A CA 1
ATOM 569 C C . ARG A 1 72 ? -10.508 9.038 8.151 1.00 94.88 72 ARG A C 1
ATOM 571 O O . ARG A 1 72 ? -9.346 8.657 8.039 1.00 94.88 72 ARG A O 1
ATOM 578 N N . ILE A 1 73 ? -11.140 9.116 9.317 1.00 95.25 73 ILE A N 1
ATOM 579 C CA . ILE A 1 73 ? -10.571 8.727 10.608 1.00 95.25 73 ILE A CA 1
ATOM 580 C C . ILE A 1 73 ? -10.977 7.283 10.901 1.00 95.25 73 ILE A C 1
ATOM 582 O O . ILE A 1 73 ? -12.156 6.965 11.066 1.00 95.25 73 ILE A O 1
ATOM 586 N N . LYS A 1 74 ? -9.986 6.403 11.000 1.00 94.25 74 LYS A N 1
ATOM 587 C CA . LYS A 1 74 ? -10.146 4.987 11.319 1.00 94.25 74 LYS A CA 1
ATOM 588 C C . LYS A 1 74 ? -9.963 4.799 12.829 1.00 94.25 74 LYS A C 1
ATOM 590 O O . LYS A 1 74 ? -8.847 4.839 13.339 1.00 94.25 74 LYS A O 1
ATOM 595 N N . LYS A 1 75 ? -11.066 4.647 13.568 1.00 93.12 75 LYS A N 1
ATOM 596 C CA . LYS A 1 75 ? -11.061 4.534 15.042 1.00 93.12 75 LYS A CA 1
ATOM 597 C C . LYS A 1 75 ? -10.726 3.112 15.502 1.00 93.12 75 LYS A C 1
ATOM 599 O O . LYS A 1 75 ? -11.110 2.170 14.805 1.00 93.12 75 LYS A O 1
ATOM 604 N N . PRO A 1 76 ? -10.130 2.917 16.688 1.00 92.94 76 PRO A N 1
ATOM 605 C CA . PRO A 1 76 ? -9.924 1.593 17.263 1.00 92.94 76 PRO A CA 1
ATOM 606 C C . PRO A 1 76 ? -11.171 0.718 17.164 1.00 92.94 76 PRO A C 1
ATOM 608 O O . PRO A 1 76 ? -12.287 1.179 17.391 1.00 92.94 76 PRO A O 1
ATOM 611 N N . GLN A 1 77 ? -10.976 -0.543 16.803 1.00 91.12 77 GLN A N 1
ATOM 612 C CA . GLN A 1 77 ? -12.010 -1.566 16.659 1.00 91.12 77 GLN A CA 1
ATOM 613 C C . GLN A 1 77 ? -13.043 -1.316 15.541 1.00 91.12 77 GLN A C 1
ATOM 615 O O . GLN A 1 77 ? -13.959 -2.117 15.368 1.00 91.12 77 GLN A O 1
ATOM 620 N N . THR A 1 78 ? -12.889 -0.272 14.716 1.00 89.69 78 THR A N 1
ATOM 621 C CA . THR A 1 78 ? -13.840 0.030 13.621 1.00 89.69 78 THR A CA 1
ATOM 622 C C . THR A 1 78 ? -13.336 -0.344 12.230 1.00 89.69 78 THR A C 1
ATOM 624 O O . THR A 1 78 ? -14.128 -0.447 11.297 1.00 89.69 78 THR A O 1
ATOM 627 N N . TRP A 1 79 ? -12.044 -0.644 12.079 1.00 90.81 79 TRP A N 1
ATOM 628 C CA . TRP A 1 79 ? -11.428 -0.953 10.786 1.00 90.81 79 TRP A CA 1
ATOM 629 C C . TRP A 1 79 ? -10.496 -2.161 10.866 1.00 90.81 79 TRP A C 1
ATOM 631 O O . TRP A 1 79 ? -10.039 -2.548 11.944 1.00 90.81 79 TRP A O 1
ATOM 641 N N . ASN A 1 80 ? -10.235 -2.747 9.701 1.00 89.25 80 ASN A N 1
ATOM 642 C CA . ASN A 1 80 ? -9.300 -3.846 9.527 1.00 89.25 80 ASN A CA 1
ATOM 643 C C . ASN A 1 80 ? -8.117 -3.365 8.689 1.00 89.25 80 ASN A C 1
ATOM 645 O O . ASN A 1 80 ? -8.311 -2.635 7.715 1.00 89.25 80 ASN A O 1
ATOM 649 N N . ALA A 1 81 ? -6.907 -3.791 9.036 1.00 87.25 81 ALA A N 1
ATOM 650 C CA . ALA A 1 81 ? -5.763 -3.587 8.160 1.00 87.25 81 ALA A CA 1
ATOM 651 C C . ALA A 1 81 ? -5.913 -4.365 6.849 1.00 87.25 81 ALA A C 1
ATOM 653 O O . ALA A 1 81 ? -6.605 -5.383 6.772 1.00 87.25 81 ALA A O 1
ATOM 654 N N . CYS A 1 82 ? -5.227 -3.877 5.820 1.00 84.81 82 CYS A N 1
ATOM 655 C CA . CYS A 1 82 ? -5.174 -4.545 4.532 1.00 84.81 82 CYS A CA 1
ATOM 656 C C . CYS A 1 82 ? -4.412 -5.869 4.636 1.00 84.81 82 CYS A C 1
ATOM 658 O O . CYS A 1 82 ? -3.390 -5.977 5.315 1.00 84.81 82 CYS A O 1
ATOM 660 N N . TRP A 1 83 ? -4.898 -6.862 3.901 1.00 86.12 83 TRP A N 1
ATOM 661 C CA . TRP A 1 83 ? -4.229 -8.143 3.740 1.00 86.12 83 TRP A CA 1
ATOM 662 C C . TRP A 1 83 ? -3.094 -7.995 2.711 1.00 86.12 83 TRP A C 1
ATOM 664 O O . TRP A 1 83 ? -3.342 -7.596 1.576 1.00 86.12 83 TRP A O 1
ATOM 674 N N . SER A 1 84 ? -1.851 -8.310 3.094 1.00 84.69 84 SER A N 1
ATOM 675 C CA . SER A 1 84 ? -0.664 -8.184 2.225 1.00 84.69 84 SER A CA 1
ATOM 676 C C . SER A 1 84 ? -0.634 -9.178 1.052 1.00 84.69 84 SER A C 1
ATOM 678 O O . SER A 1 84 ? -0.276 -8.816 -0.065 1.00 84.69 84 SER A O 1
ATOM 680 N N . LEU A 1 85 ? -1.017 -10.433 1.291 1.00 89.06 85 LEU A N 1
ATOM 681 C CA . LEU A 1 85 ? -1.223 -11.463 0.272 1.00 89.06 85 LEU A CA 1
ATOM 682 C C . LEU A 1 85 ? -2.668 -11.451 -0.244 1.00 89.06 85 LEU A C 1
ATOM 684 O O . LEU A 1 85 ? -3.613 -11.500 0.536 1.00 89.06 85 LEU A O 1
ATOM 688 N N . SER A 1 86 ? -2.881 -11.460 -1.561 1.00 90.56 86 SER A N 1
ATOM 689 C CA . SER A 1 86 ? -4.252 -11.575 -2.063 1.00 90.56 86 SER A CA 1
ATOM 690 C C . SER A 1 86 ? -4.870 -12.915 -1.645 1.00 90.56 86 SER A C 1
ATOM 692 O O . SER A 1 86 ? -4.244 -13.974 -1.750 1.00 90.56 86 SER A O 1
ATOM 694 N N . LYS A 1 87 ? -6.137 -12.888 -1.213 1.00 92.56 87 LYS A N 1
ATOM 695 C CA . LYS A 1 87 ? -6.877 -14.107 -0.845 1.00 92.56 87 LYS A CA 1
ATOM 696 C C . LYS A 1 87 ? -6.916 -15.124 -1.994 1.00 92.56 87 LYS A C 1
ATOM 698 O O . LYS A 1 87 ? -6.863 -16.326 -1.753 1.00 92.56 87 LYS A O 1
ATOM 703 N N . SER A 1 88 ? -6.964 -14.642 -3.240 1.00 93.88 88 SER A N 1
ATOM 704 C CA . SER A 1 88 ? -6.905 -15.481 -4.441 1.00 93.88 88 SER A CA 1
ATOM 705 C C . SER A 1 88 ? -5.582 -16.238 -4.560 1.00 93.88 88 SER A C 1
ATOM 707 O O . SER A 1 88 ? -5.611 -17.453 -4.727 1.00 93.88 88 SER A O 1
ATOM 709 N N . LYS A 1 89 ? -4.440 -15.555 -4.395 1.00 95.44 89 LYS A N 1
ATOM 710 C CA . LYS A 1 89 ? -3.115 -16.189 -4.457 1.00 95.44 89 LYS A CA 1
ATOM 711 C C . LYS A 1 89 ? -2.889 -17.144 -3.297 1.00 95.44 89 LYS A C 1
ATOM 713 O O . LYS A 1 89 ? -2.346 -18.221 -3.500 1.00 95.44 89 LYS A O 1
ATOM 718 N N . LEU A 1 90 ? -3.338 -16.788 -2.091 1.00 96.00 90 LEU A N 1
ATOM 719 C CA . LEU A 1 90 ? -3.262 -17.701 -0.951 1.00 96.00 90 LEU A CA 1
ATOM 720 C C . LEU A 1 90 ? -4.005 -19.009 -1.244 1.00 96.00 90 LEU A C 1
ATOM 722 O O . LEU A 1 90 ? -3.459 -20.087 -1.029 1.00 96.00 90 LEU A O 1
ATOM 726 N N . ARG A 1 91 ? -5.238 -18.916 -1.755 1.00 96.44 91 ARG A N 1
ATOM 727 C CA . ARG A 1 91 ? -6.025 -20.095 -2.128 1.00 96.44 91 ARG A CA 1
ATOM 728 C C . ARG A 1 91 ? -5.311 -20.929 -3.187 1.00 96.44 91 ARG A C 1
ATOM 730 O O . ARG A 1 91 ? -5.230 -22.141 -3.030 1.00 96.44 91 ARG A O 1
ATOM 737 N N . GLU A 1 92 ? -4.786 -20.284 -4.223 1.00 97.38 92 GLU A N 1
ATOM 738 C CA . GLU A 1 92 ? -4.037 -20.945 -5.292 1.00 97.38 92 GLU A CA 1
ATOM 739 C C . GLU A 1 92 ? -2.833 -21.724 -4.741 1.00 97.38 92 GLU A C 1
ATOM 741 O O . GLU A 1 92 ? -2.720 -22.923 -4.987 1.00 97.38 92 GLU A O 1
ATOM 746 N N . TYR A 1 93 ? -1.983 -21.091 -3.928 1.00 97.81 93 TYR A N 1
ATOM 747 C CA . TYR A 1 93 ? -0.802 -21.742 -3.351 1.00 97.81 93 TYR A CA 1
ATOM 748 C C . TYR A 1 93 ? -1.170 -22.928 -2.454 1.00 97.81 93 TYR A C 1
ATOM 750 O O . TYR A 1 93 ? -0.529 -23.978 -2.507 1.00 97.81 93 TYR A O 1
ATOM 758 N N . LEU A 1 94 ? -2.231 -22.792 -1.655 1.00 97.94 94 LEU A N 1
ATOM 759 C CA . LEU A 1 94 ? -2.701 -23.871 -0.788 1.00 97.94 94 LEU A CA 1
ATOM 760 C C . LEU A 1 94 ? -3.273 -25.040 -1.591 1.00 97.94 94 LEU A C 1
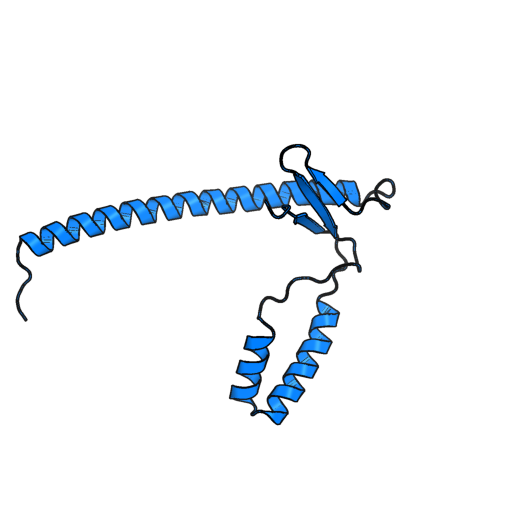ATOM 762 O O . LEU A 1 94 ? -3.016 -26.189 -1.247 1.00 97.94 94 LEU A O 1
ATOM 766 N N . GLN A 1 95 ? -4.011 -24.772 -2.669 1.00 97.50 95 GLN A N 1
ATOM 767 C CA . GLN A 1 95 ? -4.514 -25.816 -3.563 1.00 97.50 95 GLN A CA 1
ATOM 768 C C . GLN A 1 95 ? -3.381 -26.519 -4.318 1.00 97.50 95 GLN A C 1
ATOM 770 O O . GLN A 1 95 ? -3.423 -27.738 -4.464 1.00 97.50 95 GLN A O 1
ATOM 775 N N . GLN A 1 96 ? -2.361 -25.779 -4.763 1.00 97.50 96 GLN A N 1
ATOM 776 C CA . GLN A 1 96 ? -1.181 -26.345 -5.425 1.00 97.50 96 GLN A CA 1
ATOM 777 C C . GLN A 1 96 ? -0.380 -27.256 -4.487 1.00 97.50 96 GLN A C 1
ATOM 779 O O . GLN A 1 96 ? 0.103 -28.300 -4.916 1.00 97.50 96 GLN A O 1
ATOM 784 N N . HIS A 1 97 ? -0.251 -26.886 -3.211 1.00 97.75 97 HIS A N 1
ATOM 785 C CA . HIS A 1 97 ? 0.549 -27.645 -2.250 1.00 97.75 97 HIS A CA 1
ATOM 786 C C . HIS A 1 97 ? -0.209 -28.808 -1.590 1.00 97.75 97 HIS A C 1
ATOM 788 O O . HIS A 1 97 ? 0.356 -29.882 -1.404 1.00 97.75 97 HIS A O 1
ATOM 794 N N . LEU A 1 98 ? -1.480 -28.602 -1.226 1.00 97.88 98 LEU A N 1
ATOM 795 C CA . LEU A 1 98 ? -2.275 -29.540 -0.419 1.00 97.88 98 LEU A CA 1
ATOM 796 C C . LEU A 1 98 ? -3.371 -30.257 -1.226 1.00 97.88 98 LEU A C 1
ATOM 798 O O . LEU A 1 98 ? -4.089 -31.098 -0.685 1.00 97.88 98 LEU A O 1
ATOM 802 N N . GLY A 1 99 ? -3.539 -29.921 -2.506 1.00 96.81 99 GLY A N 1
ATOM 803 C CA . GLY A 1 99 ? -4.663 -30.370 -3.324 1.00 96.81 99 GLY A CA 1
ATOM 804 C C . GLY A 1 99 ? -5.949 -29.579 -3.057 1.00 96.81 99 GLY A C 1
ATOM 805 O O . GLY A 1 99 ? -6.057 -28.799 -2.109 1.00 96.81 99 GLY A O 1
ATOM 806 N N . LEU A 1 100 ? -6.960 -29.779 -3.907 1.00 95.19 100 LEU A N 1
ATOM 807 C CA . LEU A 1 100 ? -8.165 -28.941 -3.934 1.00 95.19 100 LEU A CA 1
ATOM 808 C C . LEU A 1 100 ? -8.933 -28.936 -2.600 1.00 95.19 100 LEU A C 1
ATOM 810 O O . LEU A 1 100 ? -9.271 -27.875 -2.080 1.00 95.19 100 LEU A O 1
ATOM 814 N N . GLN A 1 101 ? -9.212 -30.115 -2.038 1.00 95.81 101 GLN A N 1
ATOM 815 C CA . GLN A 1 101 ? -10.062 -30.242 -0.851 1.00 95.81 101 GLN A CA 1
ATOM 816 C C . GLN A 1 101 ? -9.357 -29.747 0.421 1.00 95.81 101 GLN A C 1
ATOM 818 O O . GLN A 1 101 ? -9.882 -28.872 1.110 1.00 95.81 101 GLN A O 1
ATOM 823 N N . ALA A 1 102 ? -8.154 -30.255 0.714 1.00 97.06 102 ALA A N 1
ATOM 824 C CA . ALA A 1 102 ? -7.396 -29.839 1.894 1.00 97.06 102 ALA A CA 1
ATOM 825 C C . ALA A 1 102 ? -6.923 -28.378 1.788 1.00 97.06 102 ALA A C 1
ATOM 827 O O . ALA A 1 102 ? -6.986 -27.644 2.776 1.00 97.06 102 ALA A O 1
ATOM 828 N N . GLY A 1 103 ? -6.549 -27.917 0.588 1.00 97.44 103 GLY A N 1
ATOM 829 C CA . GLY A 1 103 ? -6.204 -26.520 0.327 1.00 97.44 103 GLY A CA 1
ATOM 830 C C . GLY A 1 103 ? -7.367 -25.560 0.589 1.00 97.44 103 GLY A C 1
ATOM 831 O O . GLY A 1 103 ? -7.171 -24.531 1.232 1.00 97.44 103 GLY A O 1
ATOM 832 N N . ASN A 1 104 ? -8.593 -25.912 0.183 1.00 96.69 104 ASN A N 1
ATOM 833 C CA . ASN A 1 104 ? -9.786 -25.103 0.467 1.00 96.69 104 ASN A CA 1
ATOM 834 C C . ASN A 1 104 ? -10.122 -25.043 1.963 1.00 96.69 104 ASN A C 1
ATOM 836 O O . ASN A 1 104 ? -10.446 -23.969 2.471 1.00 96.69 104 ASN A O 1
ATOM 840 N N . MET A 1 105 ? -10.017 -26.169 2.674 1.00 97.06 105 MET A N 1
ATOM 841 C CA . MET A 1 105 ? -10.238 -26.212 4.125 1.00 97.06 105 MET A CA 1
ATOM 842 C C . MET A 1 105 ? -9.200 -25.368 4.875 1.00 97.06 105 MET A C 1
ATOM 844 O O . MET A 1 105 ? -9.553 -24.585 5.757 1.00 97.06 105 MET A O 1
ATOM 848 N N . CYS A 1 106 ? -7.925 -25.473 4.486 1.00 97.19 106 CYS A N 1
ATOM 849 C CA . CYS A 1 106 ? -6.844 -24.674 5.058 1.00 97.19 106 CYS A CA 1
ATOM 850 C C . CYS A 1 106 ? -7.024 -23.178 4.754 1.00 97.19 106 CYS A C 1
ATOM 852 O O . CYS A 1 106 ? -6.900 -22.349 5.655 1.00 97.19 106 CYS A O 1
ATOM 854 N N . PHE A 1 107 ? -7.398 -22.831 3.517 1.00 97.12 107 PHE A N 1
ATOM 855 C CA . PHE A 1 107 ? -7.712 -21.455 3.133 1.00 97.12 107 PHE A CA 1
ATOM 856 C C . PHE A 1 107 ? -8.825 -20.876 4.009 1.00 97.12 107 PHE A C 1
ATOM 858 O O . PHE A 1 107 ? -8.662 -19.780 4.535 1.00 97.12 107 PHE A O 1
ATOM 865 N N . ALA A 1 108 ? -9.930 -21.604 4.195 1.00 96.19 108 ALA A N 1
ATOM 866 C CA . ALA A 1 108 ? -11.052 -21.135 5.005 1.00 96.19 108 ALA A CA 1
ATOM 867 C C . ALA A 1 108 ? -10.645 -20.906 6.469 1.00 96.19 108 ALA A C 1
ATOM 869 O O . ALA A 1 108 ? -11.027 -19.898 7.063 1.00 96.19 108 ALA A O 1
ATOM 870 N N . TYR A 1 109 ? -9.834 -21.804 7.036 1.00 96.50 109 TYR A N 1
ATOM 871 C CA . TYR A 1 109 ? -9.279 -21.623 8.377 1.00 96.50 109 TYR A CA 1
ATOM 872 C C . TYR A 1 109 ? -8.429 -20.348 8.465 1.00 96.50 109 TYR A C 1
ATOM 874 O O . TYR A 1 109 ? -8.702 -19.491 9.303 1.00 96.50 109 TYR A O 1
ATOM 882 N N . ILE A 1 110 ? -7.456 -20.174 7.563 1.00 95.50 110 ILE A N 1
ATOM 883 C CA . ILE A 1 110 ? -6.574 -18.998 7.564 1.00 95.50 110 ILE A CA 1
ATOM 884 C C . ILE A 1 110 ? -7.371 -17.711 7.327 1.00 95.50 110 ILE A C 1
ATOM 886 O O . ILE A 1 110 ? -7.128 -16.727 8.019 1.00 95.50 110 ILE A O 1
ATOM 890 N N . ASP A 1 111 ? -8.330 -17.700 6.396 1.00 93.31 111 ASP A N 1
ATOM 891 C CA . ASP A 1 111 ? -9.178 -16.534 6.118 1.00 93.31 111 ASP A CA 1
ATOM 892 C C . ASP A 1 111 ? -9.952 -16.082 7.350 1.00 93.31 111 ASP A C 1
ATOM 894 O O . ASP A 1 111 ? -9.894 -14.909 7.725 1.00 93.31 111 ASP A O 1
ATOM 898 N N . ASN A 1 112 ? -10.602 -17.019 8.033 1.00 91.81 112 ASN A N 1
ATOM 899 C CA . ASN A 1 112 ? -11.376 -16.722 9.231 1.00 91.81 112 ASN A CA 1
ATOM 900 C C . ASN A 1 112 ? -10.479 -16.269 10.390 1.00 91.81 112 ASN A C 1
ATOM 902 O O . ASN A 1 112 ? -10.734 -15.226 10.998 1.00 91.81 112 ASN A O 1
ATOM 906 N N . THR A 1 113 ? -9.405 -17.009 10.673 1.00 91.94 113 THR A N 1
ATOM 907 C CA . THR A 1 113 ? -8.492 -16.690 11.777 1.00 91.94 113 THR A CA 1
ATOM 908 C C . THR A 1 113 ? -7.771 -15.369 11.532 1.00 91.94 113 THR A C 1
ATOM 910 O O . THR A 1 113 ? -7.724 -14.517 12.418 1.00 91.94 113 THR A O 1
ATOM 913 N N . HIS A 1 114 ? -7.242 -15.151 10.328 1.00 90.25 114 HIS A N 1
ATOM 914 C CA . HIS A 1 114 ? -6.491 -13.939 10.030 1.00 90.25 114 HIS A CA 1
ATOM 915 C C . HIS A 1 114 ? -7.402 -12.714 9.948 1.00 90.25 114 HIS A C 1
ATOM 917 O O . HIS A 1 114 ? -7.042 -11.671 10.492 1.00 90.25 114 HIS A O 1
ATOM 923 N N . SER A 1 115 ? -8.610 -12.834 9.385 1.00 86.69 115 SER A N 1
ATOM 924 C CA . SER A 1 115 ? -9.574 -11.723 9.359 1.00 86.69 115 SER A CA 1
ATOM 925 C C . SER A 1 115 ? -9.899 -11.195 10.759 1.00 86.69 115 SER A C 1
ATOM 927 O O . SER A 1 115 ? -10.033 -9.983 10.930 1.00 86.69 115 SER A O 1
ATOM 929 N N . ALA A 1 116 ? -9.950 -12.067 11.771 1.00 84.44 116 ALA A N 1
ATOM 930 C CA . ALA A 1 116 ? -10.111 -11.649 13.163 1.00 84.44 116 ALA A CA 1
ATOM 931 C C . ALA A 1 116 ? -8.898 -10.849 13.683 1.00 84.44 116 ALA A C 1
ATOM 933 O O . ALA A 1 116 ? -9.072 -9.861 14.391 1.00 84.44 116 ALA A O 1
ATOM 934 N N . THR A 1 117 ? -7.675 -11.218 13.282 1.00 86.88 117 THR A N 1
ATOM 935 C CA . THR A 1 117 ? -6.435 -10.508 13.667 1.00 86.88 117 THR A CA 1
ATOM 936 C C . THR A 1 117 ? -6.215 -9.181 12.940 1.00 86.88 117 THR A C 1
ATOM 938 O O . THR A 1 117 ? -5.400 -8.366 13.370 1.00 86.88 117 THR A O 1
ATOM 941 N N . LEU A 1 118 ? -6.919 -8.943 11.829 1.00 89.25 118 LEU A N 1
ATOM 942 C CA . LEU A 1 118 ? -6.780 -7.703 11.067 1.00 89.25 118 LEU A CA 1
ATOM 943 C C . LEU A 1 118 ? -7.461 -6.518 11.749 1.00 89.25 118 LEU A C 1
ATOM 945 O O . LEU A 1 118 ? -7.132 -5.378 11.416 1.00 89.25 118 LEU A O 1
ATOM 949 N N . ARG A 1 119 ? -8.375 -6.769 12.693 1.00 90.06 119 ARG A N 1
ATOM 950 C CA . ARG A 1 119 ? -9.037 -5.727 13.473 1.00 90.06 119 ARG A CA 1
ATOM 951 C C . ARG A 1 119 ? -7.998 -4.940 14.263 1.00 90.06 119 ARG A C 1
ATOM 953 O O . ARG A 1 119 ? -7.269 -5.503 15.075 1.00 90.06 119 ARG A O 1
ATOM 960 N N . LYS A 1 120 ? -7.923 -3.633 14.019 1.00 91.75 120 LYS A N 1
ATOM 961 C CA . LYS A 1 120 ? -6.933 -2.770 14.669 1.00 91.75 120 LYS A CA 1
ATOM 962 C C . LYS A 1 120 ? -7.495 -2.114 15.916 1.00 91.75 120 LYS A C 1
ATOM 964 O O . LYS A 1 120 ? -8.619 -1.627 15.919 1.00 91.75 120 LYS A O 1
ATOM 969 N N . ASP A 1 121 ? -6.682 -2.076 16.957 1.00 92.06 121 ASP A N 1
ATOM 970 C CA . ASP A 1 121 ? -6.903 -1.381 18.225 1.00 92.06 121 ASP A CA 1
ATOM 971 C C . ASP A 1 121 ? -6.331 0.047 18.228 1.00 92.06 121 ASP A C 1
ATOM 973 O O . ASP A 1 121 ? -6.462 0.778 19.207 1.00 92.06 121 ASP A O 1
ATOM 977 N N . THR A 1 122 ? -5.737 0.472 17.114 1.00 91.88 122 THR A N 1
ATOM 978 C CA . THR A 1 122 ? -5.142 1.793 16.945 1.00 91.88 122 THR A CA 1
ATOM 979 C C . THR A 1 122 ? -6.020 2.729 16.117 1.00 91.88 122 THR A C 1
ATOM 981 O O . THR A 1 122 ? -6.904 2.320 15.357 1.00 91.88 122 THR A O 1
ATOM 984 N N . PHE A 1 123 ? -5.749 4.025 16.273 1.00 93.62 123 PHE A N 1
ATOM 985 C CA . PHE A 1 123 ? -6.203 5.045 15.335 1.00 93.62 123 PHE A CA 1
ATOM 986 C C . PHE A 1 123 ? -5.341 5.023 14.075 1.00 93.62 123 PHE A C 1
ATOM 988 O O . PHE A 1 123 ? -4.132 4.814 14.166 1.00 93.62 123 PHE A O 1
ATOM 995 N N . ASP A 1 124 ? -5.964 5.303 12.939 1.00 94.31 124 ASP A N 1
ATOM 996 C CA . ASP A 1 124 ? -5.302 5.543 11.659 1.00 94.31 124 ASP A CA 1
ATOM 997 C C . ASP A 1 124 ? -6.105 6.577 10.850 1.00 94.31 124 ASP A C 1
ATOM 999 O O . ASP A 1 124 ? -7.241 6.915 11.208 1.00 94.31 124 ASP A O 1
ATOM 1003 N N . ILE A 1 125 ? -5.530 7.103 9.773 1.00 94.38 125 ILE A N 1
ATOM 1004 C CA . ILE A 1 125 ? -6.217 8.007 8.850 1.00 94.38 125 ILE A CA 1
ATOM 1005 C C . ILE A 1 125 ? -5.960 7.613 7.399 1.00 94.38 125 ILE A C 1
ATOM 1007 O O . ILE A 1 125 ? -4.917 7.076 7.042 1.00 94.38 125 ILE A O 1
ATOM 1011 N N . GLU A 1 126 ? -6.912 7.922 6.532 1.00 93.50 126 GLU A N 1
ATOM 1012 C CA . GLU A 1 126 ? -6.817 7.621 5.107 1.00 93.50 126 GLU A CA 1
ATOM 1013 C C . GLU A 1 126 ? -7.369 8.779 4.290 1.00 93.50 126 GLU A C 1
ATOM 1015 O O . GLU A 1 126 ? -8.450 9.289 4.583 1.00 93.50 126 GLU A O 1
ATOM 1020 N N . ARG A 1 127 ? -6.637 9.191 3.251 1.00 92.75 127 ARG A N 1
ATOM 1021 C CA . ARG A 1 127 ? -7.158 10.145 2.273 1.00 92.75 127 ARG A CA 1
ATOM 1022 C C . ARG A 1 127 ? -7.959 9.395 1.219 1.00 92.75 127 ARG A C 1
ATOM 1024 O O . ARG A 1 127 ? -7.446 8.473 0.595 1.00 92.75 127 ARG A O 1
ATOM 1031 N N . ILE A 1 128 ? -9.187 9.839 1.008 1.00 91.25 128 ILE A N 1
ATOM 1032 C CA . ILE A 1 128 ? -10.097 9.364 -0.025 1.00 91.25 128 ILE A CA 1
ATOM 1033 C C . ILE A 1 128 ? -10.214 10.494 -1.035 1.00 91.25 128 ILE A C 1
ATOM 1035 O O . ILE A 1 128 ? -10.844 11.517 -0.762 1.00 91.25 128 ILE A O 1
ATOM 1039 N N . CYS A 1 129 ? -9.550 10.338 -2.173 1.00 84.69 129 CYS A N 1
ATOM 1040 C CA . CYS A 1 129 ? -9.765 11.219 -3.311 1.00 84.69 129 CYS A CA 1
ATOM 1041 C C . CYS A 1 129 ? -11.108 10.836 -3.939 1.00 84.69 129 CYS A C 1
ATOM 1043 O O . CYS A 1 129 ? -11.352 9.649 -4.156 1.00 84.69 129 CYS A O 1
ATOM 1045 N N . GLY A 1 130 ? -11.988 11.812 -4.174 1.00 69.06 130 GLY A N 1
ATOM 1046 C CA . GLY A 1 130 ? -13.188 11.561 -4.970 1.00 69.06 130 GLY A CA 1
ATOM 1047 C C . GLY A 1 130 ? -12.782 11.087 -6.364 1.00 69.06 130 GLY A C 1
ATOM 1048 O O . GLY A 1 130 ? -11.759 11.536 -6.886 1.00 69.06 130 GLY A O 1
ATOM 1049 N N . GLU A 1 131 ? -13.548 10.164 -6.943 1.00 54.78 131 GLU A N 1
ATOM 1050 C CA . GLU A 1 131 ? -13.460 9.900 -8.377 1.00 54.78 131 GLU A CA 1
ATOM 1051 C C . GLU A 1 131 ? -13.716 11.236 -9.085 1.00 54.78 131 GLU A C 1
ATOM 1053 O O . GLU A 1 131 ? -14.733 11.886 -8.845 1.00 54.78 131 GLU A O 1
ATOM 1058 N N . GLN A 1 132 ? -12.740 11.705 -9.862 1.00 45.88 132 GLN A N 1
ATOM 1059 C CA . GLN A 1 132 ? -13.003 12.761 -10.829 1.00 45.88 132 GLN A CA 1
ATOM 1060 C C . GLN A 1 132 ? -13.921 12.128 -11.878 1.00 45.88 132 GLN A C 1
ATOM 1062 O O . GLN A 1 132 ? -13.463 11.264 -12.624 1.00 45.88 132 GLN A O 1
ATOM 1067 N N . GLU A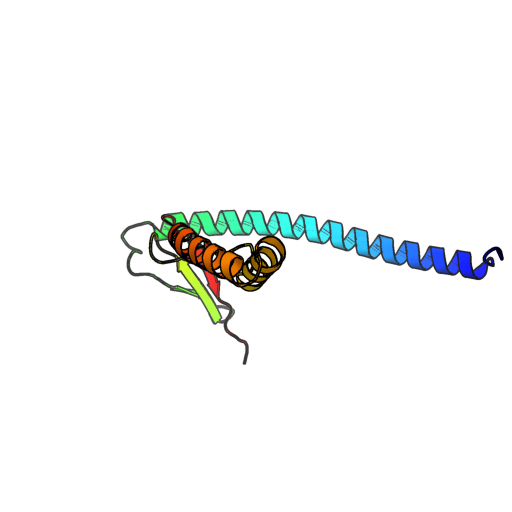 1 133 ? -15.209 12.478 -11.843 1.00 36.69 133 GLU A N 1
ATOM 1068 C CA . GLU A 1 133 ? -16.137 12.242 -12.959 1.00 36.69 133 GLU A CA 1
ATOM 1069 C C . GLU A 1 133 ? -15.611 12.875 -14.255 1.00 36.69 133 GLU A C 1
ATOM 1071 O O . GLU A 1 133 ? -15.035 13.990 -14.186 1.00 36.69 133 GLU A O 1
#

Secondary structure (DSSP, 8-state):
-PPPPHHHHHHHHHHHHHHHHHHHHHHHHHHHHHHHHHHHHHHHHHHHHHHTSGGGTT--EEE-TTTS-EEEEE-TTT-BPPPSS-HHHHHHHHHHHH-HHHHHHHHHHHHHHHHHHTB-SS-EEEEEPPP--